Protein AF-A0A1H6LHW6-F1 (afdb_monomer_lite)

Structure (mmCIF, N/CA/C/O backbone):
data_AF-A0A1H6LHW6-F1
#
_entry.id   AF-A0A1H6LHW6-F1
#
loop_
_atom_site.group_PDB
_atom_site.id
_atom_site.type_symbol
_atom_site.label_atom_id
_atom_site.label_alt_id
_atom_site.label_comp_id
_atom_site.label_asym_id
_atom_site.label_entity_id
_atom_site.label_seq_id
_atom_site.pdbx_PDB_ins_code
_atom_site.Cartn_x
_atom_site.Cartn_y
_atom_site.Cartn_z
_atom_site.occupancy
_atom_site.B_iso_or_equiv
_atom_site.auth_seq_id
_atom_site.auth_comp_id
_atom_site.auth_asym_id
_atom_site.auth_atom_id
_atom_site.pdbx_PDB_model_num
ATOM 1 N N . MET A 1 1 ? -8.973 -33.774 -53.133 1.00 56.22 1 MET A N 1
ATOM 2 C CA . MET A 1 1 ? -7.652 -33.270 -52.680 1.00 56.22 1 MET A CA 1
ATOM 3 C C . MET A 1 1 ? -7.667 -31.802 -52.220 1.00 56.22 1 MET A C 1
ATOM 5 O O . MET A 1 1 ? -6.973 -31.501 -51.264 1.00 56.22 1 MET A O 1
ATOM 9 N N . ARG A 1 2 ? -8.494 -30.902 -52.789 1.00 56.62 2 ARG A N 1
ATOM 10 C CA . ARG A 1 2 ? -8.639 -29.497 -52.322 1.00 56.62 2 ARG A CA 1
ATOM 11 C C . ARG A 1 2 ? -9.305 -29.312 -50.944 1.00 56.62 2 ARG A C 1
ATOM 13 O O . ARG A 1 2 ? -8.935 -28.402 -50.216 1.00 56.62 2 ARG A O 1
ATOM 20 N N . VAL A 1 3 ? -10.255 -30.177 -50.574 1.00 59.00 3 VAL A N 1
ATOM 21 C CA . VAL A 1 3 ? -11.022 -30.062 -49.310 1.00 59.00 3 VAL A CA 1
ATOM 22 C C . VAL A 1 3 ? -10.162 -30.361 -48.074 1.00 59.00 3 VAL A C 1
ATOM 24 O O . VAL A 1 3 ? -10.338 -29.738 -47.034 1.00 59.00 3 VAL A O 1
ATOM 27 N N . PHE A 1 4 ? -9.176 -31.253 -48.204 1.00 60.97 4 PHE A N 1
ATOM 28 C CA . PHE A 1 4 ? -8.280 -31.619 -47.102 1.00 60.97 4 PHE A CA 1
ATOM 29 C C . PHE A 1 4 ? -7.356 -30.456 -46.698 1.00 60.97 4 PHE A C 1
ATOM 31 O O . PHE A 1 4 ? -7.129 -30.223 -45.516 1.00 60.97 4 PHE A O 1
ATOM 38 N N . TYR A 1 5 ? -6.902 -29.661 -47.675 1.00 59.75 5 TYR A N 1
ATOM 39 C CA . TYR A 1 5 ? -6.097 -28.458 -47.435 1.00 59.75 5 TYR A CA 1
ATOM 40 C C . TYR A 1 5 ? -6.875 -27.353 -46.712 1.00 59.75 5 TYR A C 1
ATOM 42 O O . TYR A 1 5 ? -6.316 -26.656 -45.868 1.00 59.75 5 TYR A O 1
ATOM 50 N N . LEU A 1 6 ? -8.171 -27.217 -47.010 1.00 60.81 6 LEU A N 1
ATOM 51 C CA . LEU A 1 6 ? -9.049 -26.250 -46.347 1.00 60.81 6 LEU A CA 1
ATOM 52 C C . LEU A 1 6 ? -9.277 -26.602 -44.871 1.00 60.81 6 LEU A C 1
ATOM 54 O O . LEU A 1 6 ? -9.313 -25.707 -44.033 1.00 60.81 6 LEU A O 1
ATOM 58 N N . PHE A 1 7 ? -9.363 -27.894 -44.544 1.00 62.34 7 PHE A N 1
ATOM 59 C CA . PHE A 1 7 ? -9.506 -28.357 -43.161 1.00 62.34 7 PHE A CA 1
ATOM 60 C C . PHE A 1 7 ? -8.204 -28.193 -42.353 1.00 62.34 7 PHE A C 1
ATOM 62 O O . PHE A 1 7 ? -8.244 -27.837 -41.178 1.00 62.34 7 PHE A O 1
ATOM 69 N N . LEU A 1 8 ? -7.044 -28.377 -42.997 1.00 60.69 8 LEU A N 1
ATOM 70 C CA . LEU A 1 8 ? -5.724 -28.201 -42.379 1.00 60.69 8 LEU A CA 1
ATOM 71 C C . LEU A 1 8 ? -5.425 -26.727 -42.030 1.00 60.69 8 LEU A C 1
ATOM 73 O O . LEU A 1 8 ? -4.861 -26.444 -40.976 1.00 60.69 8 LEU A O 1
ATOM 77 N N . LEU A 1 9 ? -5.848 -25.785 -42.883 1.00 61.06 9 LEU A N 1
ATOM 78 C CA . LEU A 1 9 ? -5.731 -24.339 -42.632 1.00 61.06 9 LEU A CA 1
ATOM 79 C C . LEU A 1 9 ? -6.619 -23.869 -41.469 1.00 61.06 9 LEU A C 1
ATOM 81 O O . LEU A 1 9 ? -6.218 -22.993 -40.709 1.00 61.06 9 LEU A O 1
ATOM 85 N N . LEU A 1 10 ? -7.790 -24.486 -41.291 1.00 60.75 10 LEU A N 1
ATOM 86 C CA . LEU A 1 10 ? -8.735 -24.145 -40.223 1.00 60.75 10 LEU A CA 1
ATOM 87 C C . LEU A 1 10 ? -8.264 -24.625 -38.839 1.00 60.75 10 LEU A C 1
ATOM 89 O O . LEU A 1 10 ? -8.533 -23.971 -37.834 1.00 60.75 10 LEU A O 1
ATOM 93 N N . LEU A 1 11 ? -7.506 -25.728 -38.786 1.00 59.81 11 LEU A N 1
ATOM 94 C CA . LEU A 1 11 ? -6.954 -26.270 -37.541 1.00 59.81 11 LEU A CA 1
ATOM 95 C C . LEU A 1 11 ? -5.840 -25.384 -36.949 1.00 59.81 11 LEU A C 1
ATOM 97 O O . LEU A 1 11 ? -5.696 -25.303 -35.732 1.00 59.81 11 LEU A O 1
ATOM 101 N N . CYS A 1 12 ? -5.081 -24.686 -37.800 1.00 58.69 12 CYS A N 1
ATOM 102 C CA . CYS A 1 12 ? -3.969 -23.829 -37.378 1.00 58.69 12 CYS A CA 1
ATOM 103 C C . CYS A 1 12 ? -4.440 -22.517 -36.719 1.00 58.69 12 CYS A C 1
ATOM 105 O O . CYS A 1 12 ? -3.721 -21.944 -35.905 1.00 58.69 12 CYS A O 1
ATOM 107 N N . CYS A 1 13 ? -5.661 -22.058 -37.021 1.00 59.25 13 CYS A N 1
ATOM 108 C CA . CYS A 1 13 ? -6.247 -20.854 -36.421 1.00 59.25 13 CYS A CA 1
ATOM 109 C C . CYS A 1 13 ? -6.831 -21.079 -35.015 1.00 59.25 13 CYS A C 1
ATOM 111 O O . CYS A 1 13 ? -7.133 -20.107 -34.328 1.00 59.25 13 CYS A O 1
ATOM 113 N N . LEU A 1 14 ? -6.992 -22.333 -34.574 1.00 61.47 14 LEU A N 1
ATOM 114 C CA . LEU A 1 14 ? -7.501 -22.664 -33.236 1.00 61.47 14 LEU A CA 1
ATOM 115 C C . LEU A 1 14 ? -6.393 -22.854 -32.193 1.00 61.47 14 LEU A C 1
ATOM 117 O O . LEU A 1 14 ? -6.688 -23.013 -31.011 1.00 61.47 14 LEU A O 1
ATOM 121 N N . TRP A 1 15 ? -5.121 -22.773 -32.588 1.00 58.69 15 TRP A N 1
ATOM 122 C CA . TRP A 1 15 ? -4.002 -22.619 -31.655 1.00 58.69 15 TRP A CA 1
ATOM 123 C C . TRP A 1 15 ? -3.832 -21.143 -31.291 1.00 58.69 15 TRP A C 1
ATOM 125 O O . TRP A 1 15 ? -2.785 -20.533 -31.497 1.00 58.69 15 TRP A O 1
ATOM 135 N N . GLY A 1 16 ? -4.897 -20.546 -30.756 1.00 64.31 16 GLY A N 1
ATOM 136 C CA . GLY A 1 16 ? -4.768 -19.294 -30.030 1.00 64.31 16 GLY A CA 1
ATOM 137 C C . GLY A 1 16 ? -3.910 -19.554 -28.798 1.00 64.31 16 GLY A C 1
ATOM 138 O O . GLY A 1 16 ? -4.275 -20.372 -27.952 1.00 64.31 16 GLY A O 1
ATOM 139 N N . CYS A 1 17 ? -2.755 -18.896 -28.713 1.00 62.94 17 CYS A N 1
ATOM 140 C CA . CYS A 1 17 ? -1.909 -18.934 -27.530 1.00 62.94 17 CYS A CA 1
ATOM 141 C C . CYS A 1 17 ? -2.744 -18.566 -26.301 1.00 62.94 17 CYS A C 1
ATOM 143 O O . CYS A 1 17 ? -3.270 -17.456 -26.199 1.00 62.94 17 CYS A O 1
ATOM 145 N N . ARG A 1 18 ? -2.852 -19.504 -25.358 1.00 64.25 18 ARG A N 1
ATOM 146 C CA . ARG A 1 18 ? -3.313 -19.208 -24.004 1.00 64.25 18 ARG A CA 1
ATOM 147 C C . ARG A 1 18 ? -2.342 -18.161 -23.439 1.00 64.25 18 ARG A C 1
ATOM 149 O O . ARG A 1 18 ? -1.137 -18.426 -23.467 1.00 64.25 18 ARG A O 1
ATOM 156 N N . PRO A 1 19 ? -2.802 -16.974 -23.004 1.00 62.78 19 PRO A N 1
ATOM 157 C CA . PRO A 1 19 ? -1.905 -16.011 -22.385 1.00 62.78 19 PRO A CA 1
ATOM 158 C C . PRO A 1 19 ? -1.247 -16.691 -21.177 1.00 62.78 19 PRO A C 1
ATOM 160 O O . PRO A 1 19 ? -1.926 -17.459 -20.488 1.00 62.78 19 PRO A O 1
ATOM 163 N N . PRO A 1 20 ? 0.058 -16.481 -20.948 1.00 55.47 20 PRO A N 1
ATOM 164 C CA . PRO A 1 20 ? 0.728 -17.049 -19.791 1.00 55.47 20 PRO A CA 1
ATOM 165 C C . PRO A 1 20 ? -0.026 -16.598 -18.539 1.00 55.47 20 PRO A C 1
ATOM 167 O O . PRO A 1 20 ? -0.246 -15.400 -18.339 1.00 55.47 20 PRO A O 1
ATOM 170 N N . ASP A 1 21 ? -0.472 -17.566 -17.736 1.00 54.12 21 ASP A N 1
ATOM 171 C CA . ASP A 1 21 ? -1.027 -17.299 -16.415 1.00 54.12 21 ASP A CA 1
ATOM 172 C C . ASP A 1 21 ? -0.021 -16.410 -15.672 1.00 54.12 21 ASP A C 1
ATOM 174 O O . ASP A 1 21 ? 1.176 -16.714 -15.650 1.00 54.12 21 ASP A O 1
ATOM 178 N N . LYS A 1 22 ? -0.503 -15.263 -15.168 1.00 56.44 22 LYS A N 1
ATOM 179 C CA . LYS A 1 22 ? 0.289 -14.229 -14.485 1.00 56.44 22 LYS A CA 1
ATOM 180 C C . LYS A 1 22 ? 1.346 -14.907 -13.607 1.00 56.44 22 LYS A C 1
ATOM 182 O O . LYS A 1 22 ? 0.985 -15.731 -12.767 1.00 56.44 22 LYS A O 1
ATOM 187 N N . ALA A 1 23 ? 2.622 -14.587 -13.849 1.00 53.41 23 ALA A N 1
ATOM 188 C CA . ALA A 1 23 ? 3.768 -15.125 -13.115 1.00 53.41 23 ALA A CA 1
ATOM 189 C C . ALA A 1 23 ? 3.473 -15.162 -11.604 1.00 53.41 23 ALA A C 1
ATOM 191 O O . ALA A 1 23 ? 2.765 -14.270 -11.128 1.00 53.41 23 ALA A O 1
ATOM 192 N N . PRO A 1 24 ? 3.968 -16.168 -10.854 1.00 49.84 24 PRO A N 1
ATOM 193 C CA . PRO A 1 24 ? 3.637 -16.332 -9.445 1.00 49.84 24 PRO A CA 1
ATOM 194 C C . PRO A 1 24 ? 3.931 -15.024 -8.721 1.00 49.84 24 PRO A C 1
ATOM 196 O O . PRO A 1 24 ? 5.081 -14.604 -8.607 1.00 49.84 24 PRO A O 1
ATOM 199 N N . VAL A 1 25 ? 2.856 -14.350 -8.316 1.00 63.72 25 VAL A N 1
ATOM 200 C CA . VAL A 1 25 ? 2.895 -13.005 -7.760 1.00 63.72 25 VAL A CA 1
ATOM 201 C C . VAL A 1 25 ? 3.496 -13.123 -6.366 1.00 63.72 25 VAL A C 1
ATOM 203 O O . VAL A 1 25 ? 2.795 -13.350 -5.385 1.00 63.72 25 VAL A O 1
ATOM 206 N N . SER A 1 26 ? 4.824 -13.082 -6.292 1.00 83.50 26 SER A N 1
ATOM 207 C CA . SER A 1 26 ? 5.554 -13.092 -5.029 1.00 83.50 26 SER A CA 1
ATOM 208 C C . SER A 1 26 ? 5.102 -11.880 -4.231 1.00 83.50 26 SER A C 1
ATOM 210 O O . SER A 1 26 ? 5.317 -10.764 -4.681 1.00 83.50 26 SER A O 1
ATOM 212 N N . SER A 1 27 ? 4.458 -12.064 -3.081 1.00 89.62 27 SER A N 1
ATOM 213 C CA . SER A 1 27 ? 4.058 -10.953 -2.214 1.00 89.62 27 SER A CA 1
ATOM 214 C C . SER A 1 27 ? 5.211 -10.538 -1.299 1.00 89.62 27 SER A C 1
ATOM 216 O O . SER A 1 27 ? 5.842 -11.402 -0.689 1.00 89.62 27 SER A O 1
ATOM 218 N N . LEU A 1 28 ? 5.440 -9.238 -1.141 1.00 94.06 28 LEU A N 1
ATOM 219 C CA . LEU A 1 28 ? 6.363 -8.675 -0.157 1.00 94.06 28 LEU A CA 1
ATOM 220 C C . LEU A 1 28 ? 5.613 -8.400 1.148 1.00 94.06 28 LEU A C 1
ATOM 222 O O . LEU A 1 28 ? 4.616 -7.684 1.153 1.00 94.06 28 LEU A O 1
ATOM 226 N N . THR A 1 29 ? 6.095 -8.939 2.265 1.00 95.69 29 THR A N 1
ATOM 227 C CA . THR A 1 29 ? 5.579 -8.581 3.594 1.00 95.69 29 THR A CA 1
ATOM 228 C C . THR A 1 29 ? 6.311 -7.335 4.077 1.00 95.69 29 THR A C 1
ATOM 230 O O . THR A 1 29 ? 7.506 -7.403 4.347 1.00 95.69 29 THR A O 1
ATOM 233 N N . LEU A 1 30 ? 5.598 -6.213 4.167 1.00 95.06 30 LEU A N 1
ATOM 234 C CA . LEU A 1 30 ? 6.145 -4.940 4.644 1.00 95.06 30 LEU A CA 1
ATOM 235 C C . LEU A 1 30 ? 6.201 -4.908 6.173 1.00 95.06 30 LEU A C 1
ATOM 237 O O . LEU A 1 30 ? 7.192 -4.487 6.749 1.00 95.06 30 LEU A O 1
ATOM 241 N N . LEU A 1 31 ? 5.158 -5.428 6.824 1.00 95.12 31 LEU A N 1
ATOM 242 C CA . LEU A 1 31 ? 5.067 -5.506 8.277 1.00 95.12 31 LEU A CA 1
ATOM 243 C C . LEU A 1 31 ? 4.482 -6.855 8.689 1.00 95.12 31 LEU A C 1
ATOM 245 O O . LEU A 1 31 ? 3.493 -7.316 8.113 1.00 95.12 31 LEU A O 1
ATOM 249 N N . ASN A 1 32 ? 5.082 -7.463 9.708 1.00 94.25 32 ASN A N 1
ATOM 250 C CA . ASN A 1 32 ? 4.593 -8.682 10.342 1.00 94.25 32 ASN A CA 1
ATOM 251 C C . ASN A 1 32 ? 4.678 -8.543 11.866 1.00 94.25 32 ASN A C 1
ATOM 253 O O . ASN A 1 32 ? 5.639 -8.992 12.488 1.00 94.25 32 ASN A O 1
ATOM 257 N N . ASP A 1 33 ? 3.685 -7.874 12.444 1.00 90.31 33 ASP A N 1
ATOM 258 C CA . ASP A 1 33 ? 3.502 -7.738 13.888 1.00 90.31 33 ASP A CA 1
ATOM 259 C C . ASP A 1 33 ? 2.475 -8.780 14.378 1.00 90.31 33 ASP A C 1
ATOM 261 O O . ASP A 1 33 ? 1.721 -9.369 13.602 1.00 90.31 33 ASP A O 1
ATOM 265 N N . SER A 1 34 ? 2.423 -8.993 15.688 1.00 86.06 34 SER A N 1
ATOM 266 C CA . SER A 1 34 ? 1.477 -9.882 16.371 1.00 86.06 34 SER A CA 1
ATOM 267 C C . SER A 1 34 ? 0.002 -9.572 16.077 1.00 86.06 34 SER A C 1
ATOM 269 O O . SER A 1 34 ? -0.829 -10.477 16.109 1.00 86.06 34 SER A O 1
ATOM 271 N N . THR A 1 35 ? -0.324 -8.314 15.767 1.00 89.44 35 THR A N 1
ATOM 272 C CA . THR A 1 35 ? -1.699 -7.831 15.551 1.00 89.44 35 THR A CA 1
ATOM 273 C C . THR A 1 35 ? -1.964 -7.315 14.139 1.00 89.44 35 THR A C 1
ATOM 275 O O . THR A 1 35 ? -3.123 -7.196 13.746 1.00 89.44 35 THR A O 1
ATOM 278 N N . ILE A 1 36 ? -0.915 -7.002 13.369 1.00 94.12 36 ILE A N 1
ATOM 279 C CA . ILE A 1 36 ? -1.027 -6.359 12.056 1.00 94.12 36 ILE A CA 1
ATOM 280 C C . ILE A 1 36 ? -0.066 -7.020 11.072 1.00 94.12 36 ILE A C 1
ATOM 282 O O . ILE A 1 36 ? 1.144 -7.058 11.294 1.00 94.12 36 ILE A O 1
ATOM 286 N N . GLN A 1 37 ? -0.603 -7.469 9.941 1.00 96.75 37 GLN A N 1
ATOM 287 C CA . GLN A 1 37 ? 0.178 -7.928 8.797 1.00 96.75 37 GLN A CA 1
ATOM 288 C C . GLN A 1 37 ? -0.114 -7.060 7.582 1.00 96.75 37 GLN A C 1
ATOM 290 O O . GLN A 1 37 ? -1.275 -6.866 7.217 1.00 96.75 37 GLN A O 1
ATOM 295 N N . LEU A 1 38 ? 0.945 -6.582 6.937 1.00 97.25 38 LEU A N 1
ATOM 296 C CA . LEU A 1 38 ? 0.871 -5.748 5.747 1.00 97.25 38 LEU A CA 1
ATOM 297 C C . LEU A 1 38 ? 1.639 -6.407 4.604 1.00 97.25 38 LEU A C 1
ATOM 299 O O . LEU A 1 38 ? 2.837 -6.673 4.725 1.00 97.25 38 LEU A O 1
ATOM 303 N N . LYS A 1 39 ? 0.953 -6.662 3.490 1.00 97.38 39 LYS A N 1
ATOM 304 C CA . LYS A 1 39 ? 1.520 -7.315 2.305 1.00 97.38 39 LYS A CA 1
ATOM 305 C C . LYS A 1 39 ? 1.296 -6.479 1.056 1.00 97.38 39 LYS A C 1
ATOM 307 O O . LYS A 1 39 ? 0.206 -5.956 0.852 1.00 97.38 39 LYS A O 1
ATOM 312 N N . LEU A 1 40 ? 2.317 -6.407 0.214 1.00 97.38 40 LEU A N 1
ATOM 313 C CA . LEU A 1 40 ? 2.310 -5.772 -1.096 1.00 97.38 40 LEU A CA 1
ATOM 314 C C . LEU A 1 40 ? 2.456 -6.835 -2.186 1.00 97.38 40 LEU A C 1
ATOM 316 O O . LEU A 1 40 ? 3.254 -7.764 -2.061 1.00 97.38 40 LEU A O 1
ATOM 320 N N . SER A 1 41 ? 1.677 -6.711 -3.253 1.00 96.12 41 SER A N 1
ATOM 321 C CA . SER A 1 41 ? 1.622 -7.686 -4.336 1.00 96.12 41 SER A CA 1
ATOM 322 C C . SER A 1 41 ? 1.392 -6.987 -5.682 1.00 96.12 41 SER A C 1
ATOM 324 O O . SER A 1 41 ? 0.393 -6.283 -5.801 1.00 96.12 41 SER A O 1
ATOM 326 N N . PRO A 1 42 ? 2.220 -7.219 -6.715 1.00 94.75 42 PRO A N 1
ATOM 327 C CA . PRO A 1 42 ? 3.478 -7.965 -6.691 1.00 94.75 42 PRO A CA 1
ATOM 328 C C . PRO A 1 42 ? 4.527 -7.320 -5.774 1.00 94.75 42 PRO A C 1
ATOM 330 O O . PRO A 1 42 ? 4.532 -6.113 -5.555 1.00 94.75 42 PRO A O 1
ATOM 333 N N . GLY A 1 43 ? 5.389 -8.142 -5.187 1.00 92.81 43 GLY A N 1
ATOM 334 C CA . GLY A 1 43 ? 6.317 -7.757 -4.124 1.00 92.81 43 GLY A CA 1
ATOM 335 C C . GLY A 1 43 ? 7.579 -7.054 -4.609 1.00 92.81 43 GLY A C 1
ATOM 336 O O . GLY A 1 43 ? 8.243 -6.392 -3.822 1.00 92.81 43 GLY A O 1
ATOM 337 N N . ASP A 1 44 ? 7.898 -7.166 -5.894 1.00 91.94 44 ASP A N 1
ATOM 338 C CA . ASP A 1 44 ? 8.889 -6.332 -6.575 1.00 91.94 44 ASP A CA 1
ATOM 339 C C . ASP A 1 44 ? 8.326 -4.970 -7.009 1.00 91.94 44 ASP A C 1
ATOM 341 O O . ASP A 1 44 ? 9.078 -4.137 -7.513 1.00 91.94 44 ASP A O 1
ATOM 345 N N . ALA A 1 45 ? 7.025 -4.748 -6.783 1.00 94.00 45 ALA A N 1
ATOM 346 C CA . ALA A 1 45 ? 6.307 -3.507 -7.039 1.00 94.00 45 ALA A CA 1
ATOM 347 C C . ALA A 1 45 ? 6.614 -2.920 -8.433 1.00 94.00 45 ALA A C 1
ATOM 349 O O . ALA A 1 45 ? 7.204 -1.840 -8.533 1.00 94.00 45 ALA A O 1
ATOM 350 N N . PRO A 1 46 ? 6.250 -3.633 -9.517 1.00 93.56 46 PRO A N 1
ATOM 351 C CA . PRO A 1 46 ? 6.478 -3.158 -10.870 1.00 93.56 46 PRO A CA 1
ATOM 352 C C . PRO A 1 46 ? 5.702 -1.865 -11.123 1.00 93.56 46 PRO A C 1
ATOM 354 O O . PRO A 1 46 ? 4.517 -1.761 -10.789 1.00 93.56 46 PRO A O 1
ATOM 357 N N . VAL A 1 47 ? 6.361 -0.881 -11.729 1.00 93.38 47 VAL A N 1
ATOM 358 C CA . VAL A 1 47 ? 5.699 0.360 -12.149 1.00 93.38 47 VAL A CA 1
ATOM 359 C C . VAL A 1 47 ? 4.681 0.094 -13.261 1.00 93.38 47 VAL A C 1
ATOM 361 O O . VAL A 1 47 ? 4.713 -0.932 -13.942 1.00 93.38 47 VAL A O 1
ATOM 364 N N . GLU A 1 48 ? 3.729 1.016 -13.408 1.00 93.31 48 GLU A N 1
ATOM 365 C CA . GLU A 1 48 ? 2.665 0.993 -14.426 1.00 93.31 48 GLU A CA 1
ATOM 366 C C . GLU A 1 48 ? 1.800 -0.281 -14.423 1.00 93.31 48 GLU A C 1
ATOM 368 O O . GLU A 1 48 ? 1.035 -0.544 -15.351 1.00 93.31 48 GLU A O 1
ATOM 373 N N . THR A 1 49 ? 1.873 -1.055 -13.342 1.00 93.19 49 THR A N 1
ATOM 374 C CA . THR A 1 49 ? 1.159 -2.315 -13.158 1.00 93.19 49 THR A CA 1
ATOM 375 C C . THR A 1 49 ? 0.322 -2.239 -11.886 1.00 93.19 49 THR A C 1
ATOM 377 O O . THR A 1 49 ? 0.794 -1.677 -10.895 1.00 93.19 49 THR A O 1
ATOM 380 N N . PRO A 1 50 ? -0.911 -2.784 -11.869 1.00 96.19 50 PRO A N 1
ATOM 381 C CA . PRO A 1 50 ? -1.735 -2.776 -10.668 1.00 96.19 50 PRO A CA 1
ATOM 382 C C . PRO A 1 50 ? -1.027 -3.427 -9.480 1.00 96.19 50 PRO A C 1
ATOM 384 O O . PRO A 1 50 ? -0.661 -4.605 -9.524 1.00 96.19 50 PRO A O 1
ATOM 387 N N . LEU A 1 51 ? -0.866 -2.645 -8.417 1.00 96.69 51 LEU A N 1
ATOM 388 C CA . LEU A 1 51 ? -0.347 -3.076 -7.130 1.00 96.69 51 LEU A CA 1
ATOM 389 C C . LEU A 1 51 ? -1.505 -3.224 -6.150 1.00 96.69 51 LEU A C 1
ATOM 391 O O . LEU A 1 51 ? -2.432 -2.414 -6.127 1.00 96.69 51 LEU A O 1
ATOM 395 N N . LEU A 1 52 ? -1.426 -4.249 -5.313 1.00 97.38 52 LEU A N 1
ATOM 396 C CA . LEU A 1 52 ? -2.385 -4.545 -4.264 1.00 97.38 52 LEU A CA 1
ATOM 397 C C . LEU A 1 52 ? -1.679 -4.505 -2.912 1.00 97.38 52 LEU A C 1
ATOM 399 O O . LEU A 1 52 ? -0.758 -5.283 -2.659 1.00 97.38 52 LEU A O 1
ATOM 403 N N . LEU A 1 53 ? -2.154 -3.629 -2.032 1.00 97.75 53 LEU A N 1
ATOM 404 C CA . LEU A 1 53 ? -1.760 -3.593 -0.630 1.00 97.75 53 LEU A CA 1
ATOM 405 C C . LEU A 1 53 ? -2.862 -4.236 0.211 1.00 97.75 53 LEU A C 1
ATOM 407 O O . LEU A 1 53 ? -4.023 -3.841 0.110 1.00 97.75 53 LEU A O 1
ATOM 411 N N . GLN A 1 54 ? -2.504 -5.217 1.036 1.00 97.50 54 GLN A N 1
ATOM 412 C CA . GLN A 1 54 ? -3.421 -5.939 1.914 1.00 97.50 54 GLN A CA 1
ATOM 413 C C . GLN A 1 54 ? -2.996 -5.782 3.370 1.00 97.50 54 GLN A C 1
ATOM 415 O O . GLN A 1 54 ? -1.872 -6.126 3.735 1.00 97.50 54 GLN A O 1
ATOM 420 N N . LEU A 1 55 ? -3.920 -5.309 4.199 1.00 97.50 55 LEU A N 1
ATOM 421 C CA . LEU A 1 55 ? -3.771 -5.192 5.640 1.00 97.50 55 LEU A CA 1
ATOM 422 C C . LEU A 1 55 ? -4.703 -6.202 6.321 1.00 97.50 55 LEU A C 1
ATOM 424 O O . LEU A 1 55 ? -5.923 -6.168 6.145 1.00 97.50 55 LEU A O 1
ATOM 428 N N . THR A 1 56 ? -4.114 -7.093 7.113 1.00 96.69 56 THR A N 1
ATOM 429 C CA . THR A 1 56 ? -4.834 -8.025 7.988 1.00 96.69 56 THR A CA 1
ATOM 430 C C . THR A 1 56 ? -4.608 -7.605 9.431 1.00 96.69 56 THR A C 1
ATOM 432 O O . THR A 1 56 ? -3.470 -7.583 9.894 1.00 96.69 56 THR A O 1
ATOM 435 N N . ALA A 1 57 ? -5.686 -7.262 10.126 1.00 94.12 57 ALA A N 1
ATOM 436 C CA . ALA A 1 57 ? -5.682 -6.884 11.532 1.00 94.12 57 ALA A CA 1
ATOM 437 C C . ALA A 1 57 ? -7.075 -7.127 12.127 1.00 94.12 57 ALA A C 1
ATOM 439 O O . ALA A 1 57 ? -8.071 -7.131 11.399 1.00 94.12 57 ALA A O 1
ATOM 440 N N . THR A 1 58 ? -7.147 -7.345 13.437 1.00 93.50 58 THR A N 1
ATOM 441 C CA . THR A 1 58 ? -8.413 -7.495 14.166 1.00 93.50 58 THR A CA 1
ATOM 442 C C . THR A 1 58 ? -8.947 -6.139 14.613 1.00 93.50 58 THR A C 1
ATOM 444 O O . THR A 1 58 ? -8.177 -5.207 14.831 1.00 93.50 58 THR A O 1
ATOM 447 N N . ASP A 1 59 ? -10.271 -6.033 14.740 1.00 93.88 59 ASP A N 1
ATOM 448 C CA . ASP A 1 59 ? -10.954 -4.869 15.322 1.00 93.88 59 ASP A CA 1
ATOM 449 C C . ASP A 1 59 ? -10.651 -3.525 14.635 1.00 93.88 59 ASP A C 1
ATOM 451 O O . ASP A 1 59 ? -10.674 -2.475 15.268 1.00 93.88 59 ASP A O 1
ATOM 455 N N . VAL A 1 60 ? -10.389 -3.538 13.324 1.00 95.88 60 VAL A N 1
ATOM 456 C CA . VAL A 1 60 ? -10.167 -2.323 12.525 1.00 95.88 60 VAL A CA 1
ATOM 457 C C . VAL A 1 60 ? -11.484 -1.803 11.952 1.00 95.88 60 VAL A C 1
ATOM 459 O O . VAL A 1 60 ? -12.176 -2.518 11.227 1.00 95.88 60 VAL A O 1
ATOM 462 N N . LEU A 1 61 ? -11.788 -0.534 12.223 1.00 96.00 61 LEU A N 1
ATOM 463 C CA . LEU A 1 61 ? -12.943 0.195 11.693 1.00 96.00 61 LEU A CA 1
ATOM 464 C C . LEU A 1 61 ? -12.631 0.961 10.405 1.00 96.00 61 LEU A C 1
ATOM 466 O O . LEU A 1 61 ? -13.519 1.146 9.573 1.00 96.00 61 LEU A O 1
ATOM 470 N N . GLY A 1 62 ? -11.388 1.410 10.233 1.00 96.19 62 GLY A N 1
ATOM 471 C CA . GLY A 1 62 ? -11.001 2.225 9.087 1.00 96.19 62 GLY A CA 1
ATOM 472 C C . GLY A 1 62 ? -9.505 2.199 8.819 1.00 96.19 62 GLY A C 1
ATOM 473 O O . GLY A 1 62 ? -8.698 2.090 9.741 1.00 96.19 62 GLY A O 1
ATOM 474 N N . VAL A 1 63 ? -9.147 2.313 7.541 1.00 97.75 63 VAL A N 1
ATOM 475 C CA . VAL A 1 63 ? -7.760 2.413 7.082 1.00 97.75 63 VAL A CA 1
ATOM 476 C C . VAL A 1 63 ? -7.670 3.507 6.027 1.00 97.75 63 VAL A C 1
ATOM 478 O O . VAL A 1 63 ? -8.422 3.502 5.051 1.00 97.75 63 VAL A O 1
ATOM 481 N N . SER A 1 64 ? -6.732 4.425 6.206 1.00 97.62 64 SER A N 1
ATOM 482 C CA . SER A 1 64 ? -6.339 5.418 5.209 1.00 97.62 64 SER A CA 1
ATOM 483 C C . SER A 1 64 ? -4.833 5.350 4.993 1.00 97.62 64 SER A C 1
ATOM 485 O O . SER A 1 64 ? -4.085 4.821 5.818 1.00 97.62 64 SER A O 1
ATOM 487 N N . GLY A 1 65 ? -4.372 5.859 3.855 1.00 97.62 65 GLY A N 1
ATOM 488 C CA . GLY A 1 65 ? -2.945 5.940 3.614 1.00 97.62 65 GLY A CA 1
ATOM 489 C C . GLY A 1 65 ? -2.570 6.704 2.366 1.00 97.62 65 GLY A C 1
ATOM 490 O O . GLY A 1 65 ? -3.404 6.981 1.502 1.00 97.62 65 GLY A O 1
ATOM 491 N N . GLU A 1 66 ? -1.289 7.018 2.275 1.00 98.25 66 GLU A N 1
ATOM 492 C CA . GLU A 1 66 ? -0.684 7.672 1.126 1.00 98.25 66 GLU A CA 1
ATOM 493 C C . GLU A 1 66 ? 0.732 7.150 0.877 1.00 98.25 66 GLU A C 1
ATOM 495 O O . GLU A 1 66 ? 1.420 6.689 1.789 1.00 98.25 66 GLU A O 1
ATOM 500 N N . LEU A 1 67 ? 1.160 7.225 -0.381 1.00 97.75 67 LEU A N 1
ATOM 501 C CA . LEU A 1 67 ? 2.525 6.942 -0.805 1.00 97.75 67 LEU A CA 1
ATOM 502 C C . LEU A 1 67 ? 3.201 8.229 -1.268 1.00 97.75 67 LEU A C 1
ATOM 504 O O . LEU A 1 67 ? 2.602 9.023 -1.995 1.00 97.75 67 LEU A O 1
ATOM 508 N N . THR A 1 68 ? 4.462 8.409 -0.888 1.00 97.06 68 THR A N 1
ATOM 509 C CA . THR A 1 68 ? 5.303 9.526 -1.333 1.00 97.06 68 THR A CA 1
ATOM 510 C C . THR A 1 68 ? 6.649 9.005 -1.825 1.00 97.06 68 THR A C 1
ATOM 512 O O . THR A 1 68 ? 7.258 8.147 -1.186 1.00 97.06 68 THR A O 1
ATOM 515 N N . GLY A 1 69 ? 7.124 9.529 -2.956 1.00 94.62 69 GLY A N 1
ATOM 516 C CA . GLY A 1 69 ? 8.458 9.221 -3.470 1.00 94.62 69 GLY A CA 1
ATOM 517 C C . GLY A 1 69 ? 9.552 9.855 -2.609 1.00 94.62 69 GLY A C 1
ATOM 518 O O . GLY A 1 69 ? 9.532 11.067 -2.386 1.00 94.62 69 GLY A O 1
ATOM 519 N N . VAL A 1 70 ? 10.491 9.038 -2.126 1.00 93.88 70 VAL A N 1
ATOM 520 C CA . VAL A 1 70 ? 11.609 9.461 -1.264 1.00 93.88 70 VAL A CA 1
ATOM 521 C C . VAL A 1 70 ? 12.833 9.831 -2.095 1.00 93.88 70 VAL A C 1
ATOM 523 O O . VAL A 1 70 ? 13.436 10.872 -1.850 1.00 93.88 70 VAL A O 1
ATOM 526 N N . SER A 1 71 ? 13.203 9.004 -3.081 1.00 89.00 71 SER A N 1
ATOM 527 C CA . SER A 1 71 ? 14.358 9.296 -3.944 1.00 89.00 71 SER A CA 1
ATOM 528 C C . SER A 1 71 ? 14.066 10.423 -4.939 1.00 89.00 71 SER A C 1
ATOM 530 O O . SER A 1 71 ? 14.920 11.272 -5.187 1.00 89.00 71 SER A O 1
ATOM 532 N N . MET A 1 72 ? 12.834 10.485 -5.452 1.00 88.50 72 MET A N 1
ATOM 533 C CA . MET A 1 72 ? 12.329 11.580 -6.277 1.00 88.50 72 MET A CA 1
ATOM 534 C C . MET A 1 72 ? 10.879 11.890 -5.904 1.00 88.50 72 MET A C 1
ATOM 536 O O . MET A 1 72 ? 10.016 11.017 -5.934 1.00 88.50 72 MET A O 1
ATOM 540 N N . TYR A 1 73 ? 10.585 13.144 -5.568 1.00 90.44 73 TYR A N 1
ATOM 541 C CA . TYR A 1 73 ? 9.226 13.530 -5.202 1.00 90.44 73 TYR A CA 1
ATOM 542 C C . TYR A 1 73 ? 8.336 13.666 -6.445 1.00 90.44 73 TYR A C 1
ATOM 544 O O . TYR A 1 73 ? 8.556 14.542 -7.280 1.00 90.44 73 TYR A O 1
ATOM 552 N N . MET A 1 74 ? 7.300 12.829 -6.538 1.00 88.75 74 MET A N 1
ATOM 553 C CA . MET A 1 74 ? 6.307 12.837 -7.628 1.00 88.75 74 MET A CA 1
ATOM 554 C C . MET A 1 74 ? 4.902 13.239 -7.157 1.00 88.75 74 MET A C 1
ATOM 556 O O . MET A 1 74 ? 3.910 12.989 -7.839 1.00 88.75 74 MET A O 1
ATOM 560 N N . GLY A 1 75 ? 4.804 13.859 -5.980 1.00 91.25 75 GLY A N 1
ATOM 561 C CA . GLY A 1 75 ? 3.528 14.091 -5.311 1.00 91.25 75 GLY A CA 1
ATOM 562 C C . GLY A 1 75 ? 3.137 12.949 -4.374 1.00 91.25 75 GLY A C 1
ATOM 563 O O . GLY A 1 75 ? 3.932 12.054 -4.081 1.00 91.25 75 GLY A O 1
ATOM 564 N N . LYS A 1 76 ? 1.895 13.019 -3.892 1.00 95.06 76 LYS A N 1
ATOM 565 C CA . LYS A 1 76 ? 1.296 12.039 -2.985 1.00 95.06 76 LYS A CA 1
ATOM 566 C C . LYS A 1 76 ? 0.292 11.178 -3.738 1.00 95.06 76 LYS A C 1
ATOM 568 O O . LYS A 1 76 ? -0.581 11.712 -4.423 1.00 95.06 76 LYS A O 1
ATOM 573 N N . VAL A 1 77 ? 0.383 9.865 -3.572 1.00 96.75 77 VAL A N 1
ATOM 574 C CA . VAL A 1 77 ? -0.577 8.906 -4.127 1.00 96.75 77 VAL A CA 1
ATOM 575 C C . VAL A 1 77 ? -1.508 8.449 -3.001 1.00 96.75 77 VAL A C 1
ATOM 577 O O . VAL A 1 77 ? -1.069 7.694 -2.133 1.00 96.75 77 VAL A O 1
ATOM 580 N N . PRO A 1 78 ? -2.775 8.897 -2.967 1.00 97.56 78 PRO A N 1
ATOM 581 C CA . PRO A 1 78 ? -3.716 8.484 -1.934 1.00 97.56 78 PRO A CA 1
ATOM 582 C C . PRO A 1 78 ? -4.176 7.041 -2.164 1.00 97.56 78 PRO A C 1
ATOM 584 O O . PRO A 1 78 ? -4.546 6.659 -3.276 1.00 97.56 78 PRO A O 1
ATOM 587 N N . LEU A 1 79 ? -4.220 6.252 -1.094 1.00 98.12 79 LEU A N 1
ATOM 588 C CA . LEU A 1 79 ? -4.698 4.876 -1.112 1.00 98.12 79 LEU A CA 1
ATOM 589 C C . LEU A 1 79 ? -6.158 4.815 -0.673 1.00 98.12 79 LEU A C 1
ATOM 591 O O . LEU A 1 79 ? -6.539 5.317 0.385 1.00 98.12 79 LE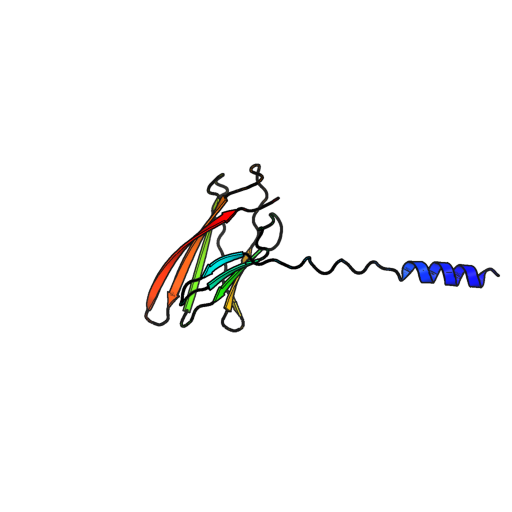U A O 1
ATOM 595 N N . ARG A 1 80 ? -6.990 4.168 -1.492 1.00 97.38 80 ARG A N 1
ATOM 596 C CA . ARG A 1 80 ? -8.405 3.940 -1.186 1.00 97.38 80 ARG A CA 1
ATOM 597 C C . ARG A 1 80 ? -8.603 2.508 -0.731 1.00 97.38 80 ARG A C 1
ATOM 599 O O . ARG A 1 80 ? -8.613 1.591 -1.549 1.00 97.38 80 ARG A O 1
ATOM 606 N N . PHE A 1 81 ? -8.778 2.334 0.571 1.00 97.88 81 PHE A N 1
ATOM 607 C CA . PHE A 1 81 ? -9.020 1.024 1.146 1.00 97.88 81 PHE A CA 1
ATOM 608 C C . PHE A 1 81 ? -10.494 0.635 1.066 1.00 97.88 81 PHE A C 1
ATOM 610 O O . PHE A 1 81 ? -11.398 1.441 1.276 1.00 97.88 81 PHE A O 1
ATOM 617 N N . SER A 1 82 ? -10.722 -0.640 0.786 1.00 96.94 82 SER A N 1
ATOM 618 C CA . SER A 1 82 ? -12.019 -1.297 0.886 1.00 96.94 82 SER A CA 1
ATOM 619 C C . SER A 1 82 ? -11.847 -2.605 1.641 1.00 96.94 82 SER A C 1
ATOM 621 O O . SER A 1 82 ? -10.809 -3.257 1.527 1.00 96.94 82 SER A O 1
ATOM 623 N N . GLN A 1 83 ? -12.849 -2.997 2.419 1.00 95.75 83 GLN A N 1
ATOM 624 C CA . GLN A 1 83 ? -12.802 -4.259 3.141 1.00 95.75 83 GLN A CA 1
ATOM 625 C C . GLN A 1 83 ? -13.435 -5.371 2.299 1.00 95.75 83 GLN A C 1
ATOM 627 O O . GLN A 1 83 ? -14.566 -5.241 1.825 1.00 95.75 83 GLN A O 1
ATOM 632 N N . ARG A 1 84 ? -12.724 -6.489 2.124 1.00 93.56 84 ARG A N 1
ATOM 633 C CA . ARG A 1 84 ? -13.256 -7.720 1.525 1.00 93.56 84 ARG A CA 1
ATOM 634 C C . ARG A 1 84 ? -12.852 -8.928 2.356 1.00 93.56 84 ARG A C 1
ATOM 636 O O . ARG A 1 84 ? -11.675 -9.135 2.617 1.00 93.56 84 ARG A O 1
ATOM 643 N N . HIS A 1 85 ? -13.839 -9.731 2.758 1.00 92.00 85 HIS A N 1
ATOM 644 C CA . HIS A 1 85 ? -13.636 -10.937 3.575 1.00 92.00 85 HIS A CA 1
ATOM 645 C C . HIS A 1 85 ? -12.795 -10.686 4.842 1.00 92.00 85 HIS A C 1
ATOM 647 O O . HIS A 1 85 ? -11.932 -11.484 5.190 1.00 92.00 85 HIS A O 1
ATOM 653 N N . GLY A 1 86 ? -13.018 -9.547 5.506 1.00 91.56 86 GLY A N 1
ATOM 654 C CA . GLY A 1 86 ? -12.275 -9.163 6.711 1.00 91.56 86 GLY A CA 1
ATOM 655 C C . GLY A 1 86 ? -10.867 -8.610 6.461 1.00 91.56 86 GLY A C 1
ATOM 656 O O . GLY A 1 86 ? -10.215 -8.205 7.415 1.00 91.56 86 GLY A O 1
ATOM 657 N N . ILE A 1 87 ? -10.410 -8.532 5.207 1.00 95.88 87 ILE A N 1
ATOM 658 C CA . ILE A 1 87 ? -9.104 -7.977 4.830 1.00 95.88 87 ILE A CA 1
ATOM 659 C C . ILE A 1 87 ? -9.307 -6.586 4.235 1.00 95.88 87 ILE A C 1
ATOM 661 O O . ILE A 1 87 ? -10.165 -6.387 3.370 1.00 95.88 87 ILE A O 1
ATOM 665 N N . TRP A 1 88 ? -8.509 -5.620 4.677 1.00 97.81 88 TRP A N 1
ATOM 666 C CA . TRP A 1 88 ? -8.476 -4.286 4.086 1.00 97.81 88 TRP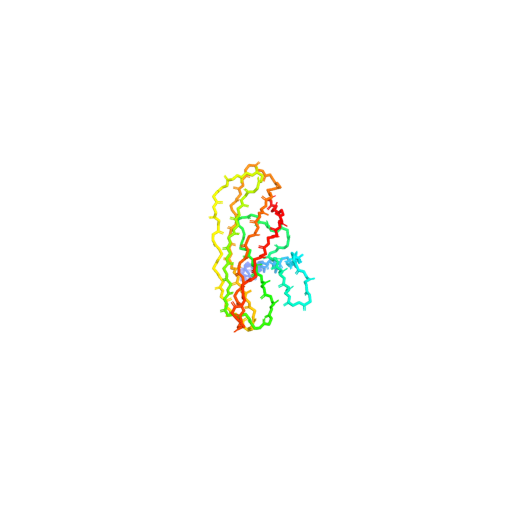 A CA 1
ATOM 667 C C . TRP A 1 88 ? -7.541 -4.285 2.883 1.00 97.81 88 TRP A C 1
ATOM 669 O O . TRP A 1 88 ? -6.399 -4.724 2.983 1.00 97.81 88 TRP A O 1
ATOM 679 N N . GLN A 1 89 ? -8.022 -3.800 1.742 1.00 97.88 89 GLN A N 1
ATOM 680 C CA . GLN A 1 89 ? -7.279 -3.823 0.487 1.00 97.88 89 GLN A CA 1
ATOM 681 C C . GLN A 1 89 ? -7.357 -2.491 -0.255 1.00 97.88 89 GLN A C 1
ATOM 683 O O . GLN A 1 89 ? -8.435 -1.901 -0.363 1.00 97.88 89 GLN A O 1
ATOM 688 N N . ALA A 1 90 ? -6.227 -2.057 -0.805 1.00 98.06 90 ALA A N 1
ATOM 689 C CA . ALA A 1 90 ? -6.132 -0.914 -1.704 1.00 98.06 90 ALA A CA 1
ATOM 690 C C . ALA A 1 90 ? -5.408 -1.331 -2.988 1.00 98.06 90 ALA A C 1
ATOM 692 O O . ALA A 1 90 ? -4.322 -1.908 -2.932 1.00 98.06 90 ALA A O 1
ATOM 693 N N . GLU A 1 91 ? -6.018 -1.030 -4.132 1.00 97.62 91 GLU A N 1
ATOM 694 C CA . GLU A 1 91 ? -5.411 -1.192 -5.453 1.00 97.62 91 GLU A CA 1
ATOM 695 C C . GLU A 1 91 ? -4.951 0.175 -5.962 1.00 97.62 91 GLU A C 1
ATOM 697 O O . GLU A 1 91 ? -5.667 1.170 -5.818 1.00 97.62 91 GLU A O 1
ATOM 702 N N . PHE A 1 92 ? -3.744 0.237 -6.514 1.00 97.19 92 PHE A N 1
ATOM 703 C CA . PHE A 1 92 ? -3.129 1.483 -6.960 1.00 97.19 92 PHE A CA 1
ATOM 704 C C . PHE A 1 92 ? -2.099 1.235 -8.067 1.00 97.19 92 PHE A C 1
ATOM 706 O O . PHE A 1 92 ? -1.740 0.098 -8.372 1.00 97.19 92 PHE A O 1
ATOM 713 N N . LEU A 1 93 ? -1.637 2.324 -8.679 1.00 95.31 93 LEU A N 1
ATOM 714 C CA . LEU A 1 93 ? -0.589 2.337 -9.694 1.00 95.31 93 LEU A CA 1
ATOM 715 C C . LEU A 1 93 ? 0.509 3.300 -9.252 1.00 95.31 93 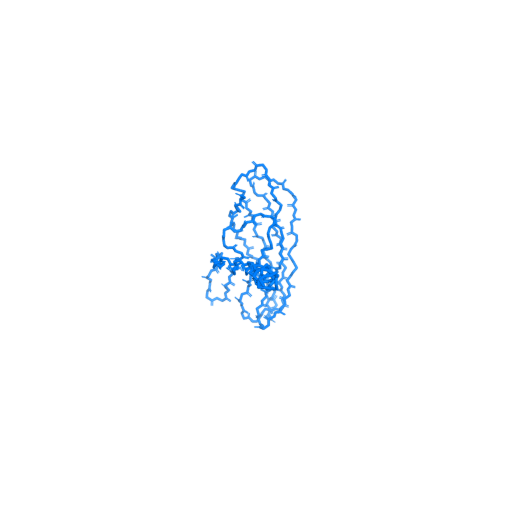LEU A C 1
ATOM 717 O O . LEU A 1 93 ? 0.216 4.367 -8.710 1.00 95.31 93 LEU A O 1
ATOM 721 N N . LEU A 1 94 ? 1.757 2.937 -9.527 1.00 94.62 94 LEU A N 1
ATOM 722 C CA . LEU A 1 94 ? 2.905 3.828 -9.402 1.00 94.62 94 LEU A CA 1
ATOM 723 C C . LEU A 1 94 ? 3.455 4.099 -10.799 1.00 94.62 94 LEU A C 1
ATOM 725 O O . LEU A 1 94 ? 3.639 3.170 -11.583 1.00 94.62 94 LEU A O 1
ATOM 729 N N . GLY A 1 95 ? 3.653 5.373 -11.128 1.00 90.25 95 GLY A N 1
ATOM 730 C CA . GLY A 1 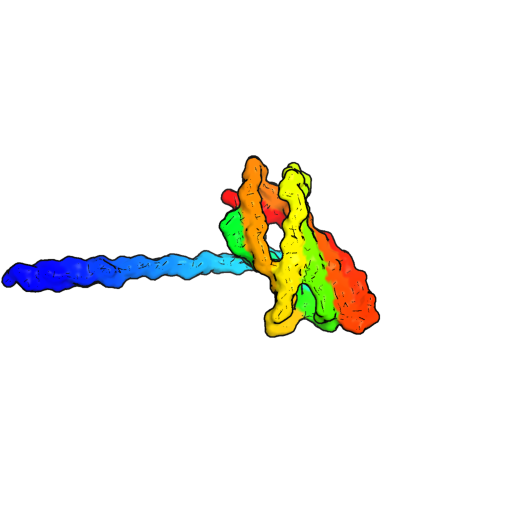95 ? 4.191 5.774 -12.426 1.00 90.25 95 GLY A CA 1
ATOM 731 C C . GLY A 1 95 ? 5.689 5.505 -12.512 1.00 90.25 95 GLY A C 1
ATOM 732 O O . GLY A 1 95 ? 6.398 5.642 -11.513 1.00 90.25 95 GLY A O 1
ATOM 733 N N . ALA A 1 96 ? 6.168 5.156 -13.705 1.00 86.75 96 ALA A N 1
ATOM 734 C CA . ALA A 1 96 ? 7.596 5.092 -13.972 1.00 86.75 96 ALA A CA 1
ATOM 735 C C . ALA A 1 96 ? 8.234 6.480 -13.794 1.00 86.75 96 ALA A C 1
ATOM 737 O O . ALA A 1 96 ? 7.643 7.511 -14.130 1.00 86.75 96 ALA A O 1
ATOM 738 N N . CYS A 1 97 ? 9.457 6.509 -13.277 1.00 80.56 97 CYS A N 1
ATOM 739 C CA . CYS A 1 97 ? 10.242 7.726 -13.133 1.00 80.56 97 CYS A CA 1
ATOM 740 C C . CYS A 1 97 ? 11.655 7.504 -13.678 1.00 80.56 97 CYS A C 1
ATOM 742 O O . CYS A 1 97 ? 12.014 6.401 -14.082 1.00 80.56 97 CYS A O 1
ATOM 744 N N . SER A 1 98 ? 12.475 8.555 -13.701 1.00 75.69 98 SER A N 1
ATOM 745 C CA . SER A 1 98 ? 13.860 8.451 -14.178 1.00 75.69 98 SER A CA 1
ATOM 746 C C . SER A 1 98 ? 14.775 7.638 -13.248 1.00 75.69 98 SER A C 1
ATOM 748 O O . SER A 1 98 ? 15.917 7.370 -13.618 1.00 75.69 98 SER A O 1
ATOM 750 N N . ASP A 1 99 ? 14.313 7.294 -12.042 1.00 83.81 99 ASP A N 1
ATOM 751 C CA . ASP A 1 99 ? 15.034 6.453 -11.087 1.00 83.81 99 ASP A CA 1
ATOM 752 C C . ASP A 1 99 ? 14.612 4.979 -11.255 1.00 83.81 99 ASP A C 1
ATOM 754 O O . ASP A 1 99 ? 13.475 4.624 -10.931 1.00 83.81 99 ASP A O 1
ATOM 758 N N . PRO A 1 100 ? 15.517 4.100 -11.724 1.00 83.44 100 PRO A N 1
ATOM 759 C CA . PRO A 1 100 ? 15.200 2.701 -11.990 1.00 83.44 100 PRO A CA 1
ATOM 760 C C . PRO A 1 100 ? 14.887 1.877 -10.731 1.00 83.44 100 PRO A C 1
ATOM 762 O O . PRO A 1 100 ? 14.368 0.767 -10.839 1.00 83.44 100 PRO A O 1
ATOM 765 N N . ASN A 1 101 ? 15.239 2.383 -9.546 1.00 88.69 101 ASN A N 1
ATOM 766 C CA . ASN A 1 101 ? 15.022 1.725 -8.262 1.00 88.69 101 ASN A CA 1
ATOM 767 C C . ASN A 1 101 ? 14.447 2.731 -7.259 1.00 88.69 101 ASN A C 1
ATOM 769 O O . ASN A 1 101 ? 15.022 2.992 -6.201 1.00 88.69 101 ASN A O 1
ATOM 773 N N . MET A 1 102 ? 13.314 3.325 -7.625 1.00 92.56 102 MET A N 1
ATOM 774 C CA . MET A 1 102 ? 12.676 4.364 -6.832 1.00 92.56 102 MET A CA 1
ATOM 775 C C . MET A 1 102 ? 12.258 3.857 -5.446 1.00 92.56 102 MET A C 1
ATOM 777 O O . MET A 1 102 ? 11.606 2.818 -5.313 1.00 92.56 102 MET A O 1
ATOM 781 N N . LEU A 1 103 ? 12.612 4.628 -4.414 1.00 94.81 103 LEU A N 1
ATOM 782 C CA . LEU A 1 103 ? 12.210 4.380 -3.031 1.00 94.81 103 LEU A CA 1
ATOM 783 C C . LEU A 1 103 ? 10.901 5.109 -2.729 1.00 94.81 103 LEU A C 1
ATOM 785 O O . LEU A 1 103 ? 10.813 6.332 -2.864 1.00 94.81 103 LEU A O 1
ATOM 789 N N . TRP A 1 104 ? 9.909 4.360 -2.263 1.00 96.00 104 TRP A N 1
ATOM 790 C CA . TRP A 1 104 ? 8.610 4.872 -1.848 1.00 96.00 104 TRP A CA 1
ATOM 791 C C . TRP A 1 104 ? 8.429 4.733 -0.344 1.00 96.00 104 TRP A C 1
ATOM 793 O O . TRP A 1 104 ? 8.815 3.727 0.251 1.00 96.00 104 TRP A O 1
ATOM 803 N N . GLN A 1 105 ? 7.796 5.736 0.258 1.00 97.62 105 GLN A N 1
ATOM 804 C CA . GLN A 1 105 ? 7.345 5.703 1.640 1.00 97.62 105 GLN A CA 1
ATOM 805 C C . GLN A 1 105 ? 5.829 5.595 1.686 1.00 97.62 105 GLN A C 1
ATOM 807 O O . GLN A 1 105 ? 5.120 6.448 1.157 1.00 97.62 105 GLN A O 1
ATOM 812 N N . LEU A 1 106 ? 5.359 4.558 2.363 1.00 98.25 106 LEU A N 1
ATOM 813 C CA . LEU A 1 106 ? 3.974 4.314 2.707 1.00 98.25 106 LEU A CA 1
ATOM 814 C C . LEU A 1 106 ? 3.688 4.873 4.093 1.00 98.25 106 LEU A C 1
ATOM 816 O O . LEU A 1 106 ? 4.374 4.526 5.048 1.00 98.25 106 LEU A O 1
ATOM 820 N N . GLN A 1 107 ? 2.644 5.682 4.207 1.00 98.38 107 GLN A N 1
ATOM 821 C CA . GLN A 1 107 ? 2.092 6.128 5.480 1.00 98.38 107 GLN A CA 1
ATOM 822 C C . GLN A 1 107 ? 0.669 5.597 5.601 1.00 98.38 107 GLN A C 1
ATOM 824 O O . GLN A 1 107 ? -0.144 5.805 4.701 1.00 98.38 107 GLN A O 1
ATOM 829 N N . LEU A 1 108 ? 0.380 4.891 6.693 1.00 97.94 108 LEU A N 1
ATOM 830 C CA . LEU A 1 108 ? -0.943 4.349 6.993 1.00 97.94 108 LEU A CA 1
ATOM 831 C C . LEU A 1 108 ? -1.451 4.899 8.317 1.00 97.94 108 LEU A C 1
ATOM 833 O O . LEU A 1 108 ? -0.690 5.005 9.277 1.00 97.94 108 LEU A O 1
ATOM 837 N N . GLU A 1 109 ? -2.753 5.137 8.387 1.00 97.94 109 GLU A N 1
ATOM 838 C CA . GLU A 1 109 ? -3.479 5.361 9.631 1.00 97.94 109 GLU A CA 1
ATOM 839 C C . GLU A 1 109 ? -4.563 4.293 9.764 1.00 97.94 109 GLU A C 1
ATOM 841 O O . GLU A 1 109 ? -5.375 4.084 8.859 1.00 97.94 109 GLU A O 1
ATOM 846 N N . ILE A 1 110 ? -4.551 3.589 10.893 1.00 97.31 110 ILE A N 1
ATOM 847 C CA . ILE A 1 110 ? -5.464 2.485 11.185 1.00 97.31 110 ILE A CA 1
ATOM 848 C C . ILE A 1 110 ? -6.288 2.869 12.404 1.00 97.31 110 ILE A C 1
ATOM 850 O O . ILE A 1 110 ? -5.731 3.105 13.474 1.00 97.31 110 ILE A O 1
ATOM 854 N N . GLN A 1 111 ? -7.604 2.911 12.238 1.00 97.38 111 GLN A N 1
ATOM 855 C CA . GLN A 1 111 ? -8.567 3.217 13.290 1.00 97.38 111 GLN A CA 1
ATOM 856 C C . GLN A 1 111 ? -9.140 1.911 13.841 1.00 97.38 111 GLN A C 1
ATOM 858 O O . GLN A 1 111 ? -9.723 1.126 13.089 1.00 97.38 111 GLN A O 1
ATOM 863 N N . PHE A 1 112 ? -8.981 1.684 15.142 1.00 95.88 112 PHE A N 1
ATOM 864 C CA . PHE A 1 112 ? -9.455 0.493 15.843 1.00 95.88 112 PHE A CA 1
ATOM 865 C C . PHE A 1 112 ? -10.800 0.731 16.539 1.00 95.88 112 PHE A C 1
ATOM 867 O O . PHE A 1 112 ? -11.206 1.865 16.800 1.00 95.88 112 P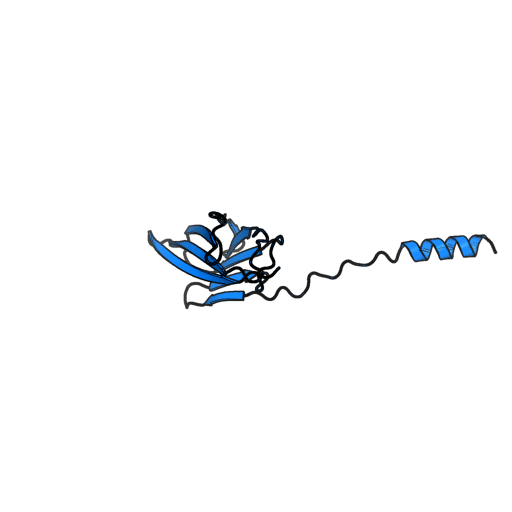HE A O 1
ATOM 874 N N . ALA A 1 113 ? -11.510 -0.355 16.842 1.00 94.94 113 ALA A N 1
ATOM 875 C CA . ALA A 1 113 ? -12.834 -0.331 17.461 1.00 94.94 113 ALA A CA 1
ATOM 876 C C . ALA A 1 113 ? -12.836 0.196 18.902 1.00 94.94 113 ALA A C 1
ATOM 878 O O . ALA A 1 113 ? -13.860 0.678 19.379 1.00 94.94 113 ALA A O 1
ATOM 879 N N . ASP A 1 114 ? -11.691 0.149 19.579 1.00 93.81 114 ASP A N 1
ATOM 880 C CA . ASP A 1 114 ? -11.487 0.746 20.900 1.00 93.81 114 ASP A CA 1
ATOM 881 C C . ASP A 1 114 ? -11.275 2.275 20.852 1.00 93.81 114 ASP A C 1
ATOM 883 O O . ASP A 1 114 ? -11.099 2.911 21.891 1.00 93.81 114 ASP A O 1
ATOM 887 N N . GLY A 1 115 ? -11.304 2.872 19.654 1.00 93.69 115 GLY A N 1
ATOM 888 C CA . GLY A 1 115 ? -11.082 4.296 19.417 1.00 93.69 115 GLY A CA 1
ATOM 889 C C . GLY A 1 115 ? -9.610 4.684 19.257 1.00 93.69 115 GLY A C 1
ATOM 890 O O . GLY A 1 115 ? -9.324 5.856 19.004 1.00 93.69 115 GLY A O 1
ATOM 891 N N . GLN A 1 116 ? -8.667 3.743 19.376 1.00 94.25 116 GLN A N 1
ATOM 892 C CA . GLN A 1 116 ? -7.251 4.022 19.151 1.00 94.25 116 GLN A CA 1
ATOM 893 C C . GLN A 1 116 ? -6.951 4.174 17.658 1.00 94.25 116 GLN A C 1
ATOM 895 O O . GLN A 1 116 ? -7.529 3.500 16.806 1.00 94.25 116 GLN A O 1
ATOM 900 N N . THR A 1 117 ? -6.007 5.058 17.330 1.00 96.00 117 THR A N 1
ATOM 901 C CA . THR A 1 117 ? -5.463 5.184 15.973 1.00 96.00 117 THR A CA 1
ATOM 902 C C . THR A 1 117 ? -3.980 4.854 15.992 1.00 96.00 117 THR A C 1
ATOM 904 O O . THR A 1 117 ? -3.231 5.414 16.791 1.00 96.00 117 THR A O 1
ATOM 907 N N . ARG A 1 118 ? -3.543 3.952 15.109 1.00 95.38 118 ARG A N 1
ATOM 908 C CA . ARG A 1 118 ? -2.130 3.596 14.937 1.00 95.38 118 ARG A CA 1
ATOM 909 C C . ARG A 1 118 ? -1.636 4.104 13.593 1.00 95.38 118 ARG A C 1
ATOM 911 O O . ARG A 1 118 ? -2.191 3.747 12.555 1.00 95.38 118 ARG A O 1
ATOM 918 N N . SER A 1 119 ? -0.568 4.889 13.624 1.00 96.25 119 SER A N 1
ATOM 919 C CA . SER A 1 119 ? 0.144 5.318 12.423 1.00 96.25 119 SER A CA 1
ATOM 920 C C . SER A 1 119 ? 1.308 4.374 12.144 1.00 96.25 119 SER A C 1
ATOM 922 O O . SER A 1 119 ? 2.087 4.062 13.046 1.00 96.25 119 SER A O 1
ATOM 924 N N . LEU A 1 120 ? 1.429 3.916 10.901 1.00 95.50 120 LEU A N 1
ATOM 925 C CA . LEU A 1 120 ? 2.536 3.084 10.434 1.00 95.50 120 LEU A CA 1
ATOM 926 C C . LEU A 1 120 ? 3.256 3.791 9.292 1.00 95.50 120 LEU A C 1
ATOM 928 O O . LEU A 1 120 ? 2.641 4.499 8.495 1.00 95.50 120 LEU A O 1
ATOM 932 N N . THR A 1 121 ? 4.568 3.604 9.216 1.00 97.31 121 THR A N 1
ATOM 933 C CA . THR A 1 121 ? 5.380 4.097 8.107 1.00 97.31 121 THR A CA 1
ATOM 934 C C . THR A 1 121 ? 6.296 2.983 7.648 1.00 97.31 121 THR A C 1
ATOM 936 O O . THR A 1 121 ? 7.115 2.513 8.428 1.00 97.31 121 THR A O 1
ATOM 939 N N . GLU A 1 122 ? 6.152 2.581 6.392 1.00 97.38 122 GLU A N 1
ATOM 940 C CA . GLU A 1 122 ? 6.957 1.531 5.769 1.00 97.38 122 GLU A CA 1
ATOM 941 C C . GLU A 1 122 ? 7.583 2.051 4.481 1.00 97.38 122 GLU A C 1
ATOM 943 O O . GLU A 1 122 ? 7.092 3.009 3.880 1.00 97.38 122 GLU A O 1
ATOM 948 N N . GLN A 1 123 ? 8.666 1.423 4.036 1.00 96.69 123 GLN A N 1
ATOM 949 C CA . GLN A 1 123 ? 9.324 1.783 2.785 1.00 96.69 123 GLN A CA 1
ATOM 950 C C . GLN A 1 123 ? 9.555 0.554 1.913 1.00 96.69 123 GLN A C 1
ATOM 952 O O . GLN A 1 123 ? 9.831 -0.537 2.409 1.00 96.69 123 GLN A O 1
ATOM 957 N N . PHE A 1 124 ? 9.457 0.735 0.599 1.00 95.62 124 PHE A N 1
ATOM 958 C CA . PHE A 1 124 ? 9.773 -0.303 -0.377 1.00 95.62 124 PHE A CA 1
ATOM 959 C C . PHE A 1 124 ? 10.300 0.309 -1.671 1.00 95.62 124 PHE A C 1
ATOM 961 O O . PHE A 1 124 ? 10.072 1.483 -1.966 1.00 95.62 124 PHE A O 1
ATOM 968 N N . HIS A 1 125 ? 11.008 -0.509 -2.444 1.00 94.81 125 HIS A N 1
ATOM 969 C CA . HIS A 1 125 ? 11.497 -0.128 -3.761 1.00 94.81 125 HIS A CA 1
ATOM 970 C C . HIS A 1 125 ? 10.567 -0.660 -4.846 1.00 94.81 125 HIS A C 1
ATOM 972 O O . HIS A 1 125 ? 10.081 -1.787 -4.744 1.00 94.81 125 HIS A O 1
ATOM 978 N N . THR A 1 126 ? 10.362 0.136 -5.888 1.00 91.69 126 THR A N 1
ATOM 979 C CA . THR A 1 126 ? 9.735 -0.304 -7.141 1.00 91.69 126 THR A CA 1
ATOM 980 C C . THR A 1 126 ? 10.781 -0.730 -8.155 1.00 91.69 126 THR A C 1
ATOM 982 O O . THR A 1 126 ? 11.916 -0.250 -8.119 1.00 91.69 126 THR A O 1
ATOM 985 N N . ARG A 1 127 ? 10.376 -1.575 -9.103 1.00 84.19 127 ARG A N 1
ATOM 986 C CA . ARG A 1 127 ? 11.179 -1.925 -10.279 1.00 84.19 127 ARG 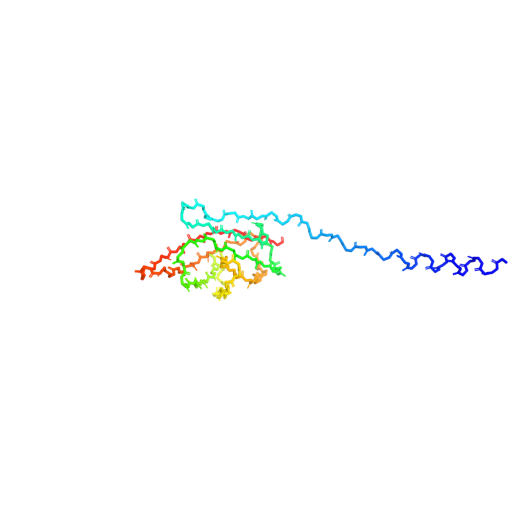A CA 1
ATOM 987 C C . ARG A 1 127 ? 10.462 -1.504 -11.557 1.00 84.19 127 ARG A C 1
ATOM 989 O O . ARG A 1 127 ? 9.236 -1.533 -11.620 1.00 84.19 127 ARG A O 1
ATOM 996 N N . TRP A 1 128 ? 11.235 -1.122 -12.561 1.00 71.12 128 TRP A N 1
ATOM 997 C CA . TRP A 1 128 ? 10.771 -0.852 -13.922 1.00 71.12 128 TRP A CA 1
ATOM 998 C C . TRP A 1 128 ? 11.499 -1.743 -14.928 1.00 71.12 128 TRP A C 1
ATOM 1000 O O . TRP A 1 128 ? 12.634 -2.180 -14.611 1.00 71.12 128 TRP A O 1
#

Sequence (128 aa):
MRVFYLFLLLLCCLWGCRPPDKAPVSSLTLLNDSTIQLKLSPGDAPVETPLLLQLTATDVLGVSGELTGVSMYMGKVPLRFSQRHGIWQAEFLLGACSDPNMLWQLQLEIQFADGQTRSLTEQFHTRW

Secondary structure (DSSP, 8-state):
-HHHHHHHHHHHTT-PPPPPP------EEEEE-SSEEEEEESTT-BTTS-EEEEEEESSEEEEEEEEEESSS---EEEE--EEETTEEEEEE-----S-TT-EEEEEEEEEETTS-EEEEEEEEE-B-

Organism: NCBI:txid173990

Radius of gyration: 21.5 Å; chains: 1; bounding box: 29×47×74 Å

Foldseek 3Di:
DVVVVVVVVVVVVVPPPDPPDPDPFPWDWQDDDPFKTWIKTSNLAAAPDKIKIKIAGPQWPDKWKWKAWDVDGPDIHTWDWDDDPRITMTIDHHHDDPDQWIKMKMWMWTAGNVRDIDIDITMGTHHD

pLDDT: mean 87.21, std 14.46, range [49.84, 98.38]